Protein AF-A0A917ZWX5-F1 (afdb_monomer)

Foldseek 3Di:
DDPDPDDDPDPPQDAQPDPVNVVAQFPFDDVVVPDTDGPNHDDDDDPPDPPDPDPPD

Sequence (57 aa):
MAARRARQRQSPCPSAQDRDREAGRTVAYYPQQGWGFVCNVVLVFEVMSISELQGLV

Organism: NCBI:txid1544741

Radius of gyration: 20.15 Å; Cα contacts (8 Å, |Δi|>4): 45; chains: 1; bounding box: 30×40×64 Å

Secondary structure (DSSP, 8-state):
-------PPPPPPPPTTSTTGGGS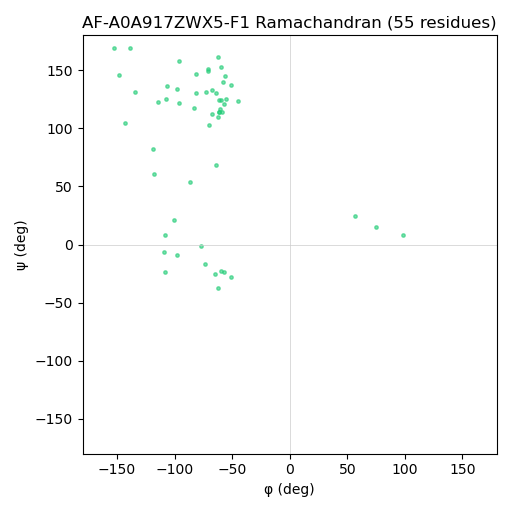PEEEEEGGGTEEEETT-----------SSS---

InterPro domains:
  IPR046041 Protein of unknown function DUF5999 [PF19462] (8-46)

Solvent-accessible surface area (backbone atoms only — not comparable to full-atom values): 4088 Å² total; per-residue (Å²): 134,83,81,78,79,75,78,75,78,75,75,77,69,44,52,57,82,45,96,61,27,82,76,22,57,75,76,46,77,41,75,96,77,75,49,63,42,36,39,60,63,74,88,84,77,83,82,77,76,86,75,87,86,68,95,82,124

pLDDT: mean 80.19, std 11.47, range [46.25, 96.81]

Structure (mmCIF, N/CA/C/O backbone):
data_AF-A0A917ZWX5-F1
#
_entry.id   AF-A0A917ZWX5-F1
#
loop_
_atom_site.group_PDB
_atom_site.id
_atom_site.type_symbol
_atom_site.label_atom_id
_atom_site.label_alt_id
_atom_site.label_comp_id
_atom_site.label_asym_id
_atom_site.label_entity_id
_atom_site.label_seq_id
_atom_site.pdbx_PDB_ins_code
_atom_site.Cartn_x
_atom_site.Cartn_y
_atom_site.Cartn_z
_atom_site.occupancy
_atom_site.B_iso_or_equiv
_atom_site.auth_seq_id
_atom_site.auth_comp_id
_atom_site.auth_asym_id
_atom_site.auth_atom_id
_atom_site.pdbx_PDB_model_num
ATOM 1 N N . MET A 1 1 ? -10.509 24.550 33.476 1.00 46.25 1 MET A N 1
ATOM 2 C CA . MET A 1 1 ? -10.917 23.175 33.113 1.00 46.25 1 MET A CA 1
ATOM 3 C C . MET A 1 1 ? -10.365 22.863 31.730 1.00 46.25 1 MET A C 1
ATOM 5 O O . MET A 1 1 ? -10.843 23.440 30.764 1.00 46.25 1 MET A O 1
ATOM 9 N N . ALA A 1 2 ? -9.320 22.043 31.619 1.00 65.69 2 ALA A N 1
ATOM 10 C CA . ALA A 1 2 ? -8.796 21.637 30.316 1.00 65.69 2 ALA A CA 1
ATOM 11 C C . ALA A 1 2 ? -9.631 20.461 29.791 1.00 65.69 2 ALA A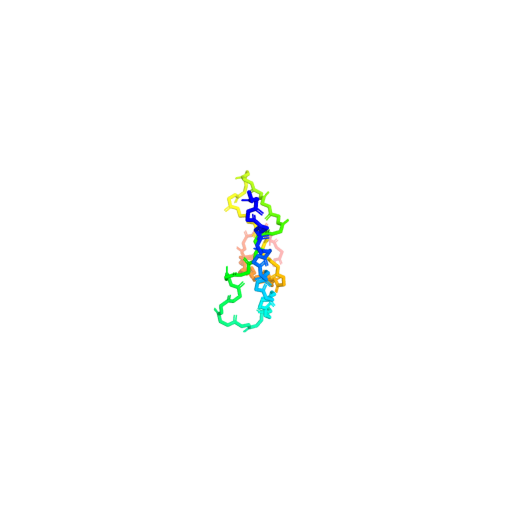 C 1
ATOM 13 O O . ALA A 1 2 ? -9.676 19.405 30.423 1.00 65.69 2 ALA A O 1
ATOM 14 N N . ALA A 1 3 ? -10.314 20.647 28.660 1.00 66.62 3 ALA A N 1
ATOM 15 C CA . ALA A 1 3 ? -11.026 19.566 27.993 1.00 66.62 3 ALA A CA 1
ATOM 16 C C . ALA A 1 3 ? -10.012 18.485 27.587 1.00 66.62 3 ALA A C 1
ATOM 18 O O . ALA A 1 3 ? -9.130 18.723 26.758 1.00 66.62 3 ALA A O 1
ATOM 19 N N . ARG A 1 4 ? -10.108 17.295 28.190 1.00 71.38 4 ARG A N 1
ATOM 20 C CA . ARG A 1 4 ? -9.338 16.130 27.744 1.00 71.38 4 ARG A CA 1
ATOM 21 C C . ARG A 1 4 ? -9.786 15.821 26.318 1.00 71.38 4 ARG A C 1
ATOM 23 O O . ARG A 1 4 ? -10.918 15.394 26.113 1.00 71.38 4 ARG A O 1
ATOM 30 N N . ARG A 1 5 ? -8.919 16.062 25.329 1.00 71.56 5 ARG A N 1
ATOM 31 C CA . ARG A 1 5 ? -9.179 15.649 23.946 1.00 71.56 5 ARG A CA 1
ATOM 32 C C . ARG A 1 5 ? -9.368 14.134 23.942 1.00 71.56 5 ARG A C 1
ATOM 34 O O . ARG A 1 5 ? -8.431 13.396 24.242 1.00 71.56 5 ARG A O 1
ATOM 41 N N . ALA A 1 6 ? -10.577 13.675 23.628 1.00 70.88 6 ALA A N 1
ATOM 42 C CA . ALA A 1 6 ? -10.814 12.268 23.363 1.00 70.88 6 ALA A CA 1
ATOM 43 C C . ALA A 1 6 ? -9.963 11.876 22.149 1.00 70.88 6 ALA A C 1
ATOM 45 O O . ALA A 1 6 ? -10.034 12.513 21.096 1.00 70.88 6 ALA A O 1
ATOM 46 N N . ARG A 1 7 ? -9.113 10.859 22.311 1.00 72.31 7 ARG A N 1
ATOM 47 C CA . ARG A 1 7 ? -8.368 10.277 21.196 1.00 72.31 7 ARG A CA 1
ATOM 48 C C . ARG A 1 7 ? -9.407 9.728 20.221 1.00 72.31 7 ARG A C 1
ATOM 50 O O . ARG A 1 7 ? -10.147 8.816 20.585 1.00 72.31 7 ARG A O 1
ATOM 57 N N . GLN A 1 8 ? -9.500 10.310 19.025 1.00 72.31 8 GLN A N 1
ATOM 58 C CA . GLN A 1 8 ? -10.342 9.750 17.971 1.00 72.31 8 GLN A CA 1
ATOM 59 C C . GLN A 1 8 ? -9.887 8.305 17.765 1.00 72.31 8 GLN A C 1
ATOM 61 O O . GLN A 1 8 ? -8.684 8.060 17.618 1.00 72.31 8 GLN A O 1
ATOM 66 N N . ARG A 1 9 ? -10.814 7.342 17.864 1.00 69.50 9 ARG A N 1
ATOM 67 C CA . ARG A 1 9 ? -10.478 5.944 17.583 1.00 69.50 9 ARG A CA 1
ATOM 68 C C . ARG A 1 9 ? -10.016 5.921 16.138 1.00 69.50 9 ARG A C 1
ATOM 70 O O . ARG A 1 9 ? -10.778 6.288 15.252 1.00 69.50 9 ARG A O 1
ATOM 77 N N . GLN A 1 10 ? -8.754 5.568 15.931 1.00 70.69 10 GLN A N 1
ATOM 78 C CA . GLN A 1 10 ? -8.250 5.334 14.593 1.00 70.69 10 GLN A CA 1
ATOM 79 C C . GLN A 1 10 ? -9.137 4.246 13.989 1.00 70.69 10 GLN A C 1
ATOM 81 O O . GLN A 1 10 ? -9.276 3.180 14.594 1.00 70.69 10 GLN A O 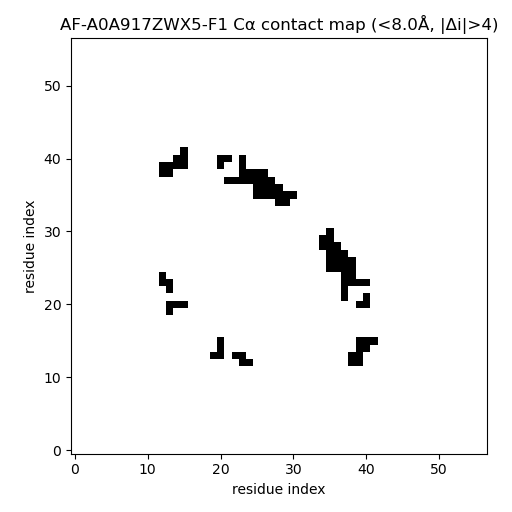1
ATOM 86 N N . SER A 1 11 ? -9.790 4.551 12.868 1.00 75.31 11 SER A N 1
ATOM 87 C CA . SER A 1 11 ? -10.572 3.566 12.130 1.00 75.31 11 SER A CA 1
ATOM 88 C C . SER A 1 11 ? -9.699 2.329 11.903 1.00 75.31 11 SER A C 1
ATOM 90 O O . SER A 1 11 ? -8.501 2.488 11.626 1.00 75.31 11 SER A O 1
ATOM 92 N N . PRO A 1 12 ? -10.243 1.114 12.079 1.00 83.50 12 PRO A N 1
ATOM 93 C CA . PRO A 1 12 ? -9.484 -0.095 11.800 1.00 83.50 12 PRO A CA 1
ATOM 94 C C . PRO A 1 12 ? -8.992 -0.055 10.351 1.00 83.50 12 PRO A C 1
ATOM 96 O O . PRO A 1 12 ? -9.664 0.490 9.477 1.00 83.50 12 PRO A O 1
ATOM 99 N N . CYS A 1 13 ? -7.800 -0.597 10.108 1.00 86.44 13 CYS A N 1
ATOM 100 C CA . CYS A 1 13 ? -7.299 -0.693 8.745 1.00 86.44 13 CYS A CA 1
ATOM 101 C C . CYS A 1 13 ? -8.210 -1.622 7.932 1.00 86.44 13 CYS A C 1
ATOM 103 O O . CYS A 1 13 ? -8.488 -2.725 8.413 1.00 86.44 13 CYS A O 1
ATOM 105 N N . PRO A 1 14 ? -8.660 -1.198 6.738 1.00 89.81 14 PRO A N 1
ATOM 106 C CA . PRO A 1 14 ? -9.464 -2.043 5.865 1.00 89.81 14 PRO A CA 1
ATOM 107 C C . PRO A 1 14 ? -8.674 -3.290 5.441 1.00 89.81 14 PRO A C 1
ATOM 109 O O . PRO A 1 14 ? -7.440 -3.342 5.556 1.00 89.81 14 PRO A O 1
ATOM 112 N N . SER A 1 15 ? -9.382 -4.316 4.975 1.00 89.50 15 SER A N 1
ATOM 113 C CA . SER A 1 15 ? -8.757 -5.489 4.369 1.00 89.50 15 SER A CA 1
ATOM 114 C C . SER A 1 15 ? -8.170 -5.128 3.003 1.00 89.50 15 SER A C 1
ATOM 116 O O . SER A 1 15 ? -8.701 -4.291 2.275 1.00 89.50 15 SER A O 1
ATOM 118 N N . ALA A 1 16 ? -7.106 -5.826 2.602 1.00 87.94 16 ALA A N 1
ATOM 119 C CA . ALA A 1 16 ? -6.470 -5.668 1.291 1.00 87.94 16 ALA A CA 1
ATOM 120 C C . ALA A 1 16 ? -7.422 -5.886 0.103 1.00 87.94 16 ALA A C 1
ATOM 122 O O . ALA A 1 16 ? -7.143 -5.449 -1.017 1.00 87.94 16 ALA A O 1
ATOM 123 N N . GLN A 1 17 ? -8.498 -6.631 0.353 1.00 87.62 17 GLN A N 1
ATOM 124 C CA . GLN A 1 17 ? -9.492 -7.071 -0.621 1.00 87.62 17 GLN A CA 1
ATOM 125 C C . GLN A 1 17 ? -10.742 -6.178 -0.627 1.00 87.62 17 GLN A C 1
ATOM 127 O O . GLN A 1 17 ? -11.577 -6.329 -1.518 1.00 87.62 17 GLN A O 1
ATOM 132 N N . ASP A 1 18 ? -10.877 -5.259 0.335 1.00 87.56 18 ASP A N 1
ATOM 133 C CA . ASP A 1 18 ? -12.035 -4.374 0.411 1.00 87.56 18 ASP A CA 1
ATOM 134 C C . ASP A 1 18 ? -11.999 -3.332 -0.715 1.00 87.56 18 ASP A C 1
ATOM 136 O O . ASP A 1 18 ? -10.938 -2.896 -1.176 1.00 87.56 18 ASP A O 1
ATOM 140 N N . ARG A 1 19 ? -13.180 -2.901 -1.169 1.00 87.00 19 ARG A N 1
ATOM 141 C CA . ARG A 1 19 ? -13.301 -1.897 -2.241 1.00 87.00 19 ARG A CA 1
ATOM 142 C C . ARG A 1 19 ? -12.752 -0.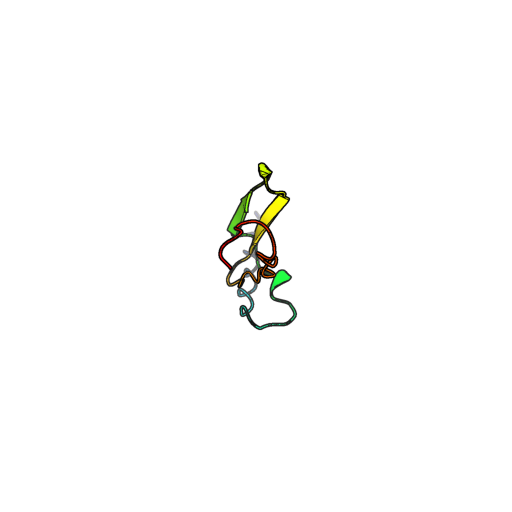530 -1.834 1.00 87.00 19 ARG A C 1
ATOM 144 O O . ARG A 1 19 ? -12.343 0.230 -2.701 1.00 87.00 19 ARG A O 1
ATOM 151 N N . ASP A 1 20 ? -12.736 -0.236 -0.541 1.00 85.62 20 ASP A N 1
ATOM 152 C CA . ASP A 1 20 ? -12.227 0.987 0.078 1.00 85.62 20 ASP A CA 1
ATOM 153 C C . ASP A 1 20 ? -10.826 0.803 0.687 1.00 85.62 20 ASP A C 1
ATOM 155 O O . ASP A 1 20 ? -10.397 1.604 1.514 1.00 85.62 20 ASP A O 1
ATOM 159 N N . ARG A 1 21 ? -10.060 -0.209 0.251 1.00 85.56 21 ARG A N 1
ATOM 160 C CA . ARG A 1 21 ? -8.662 -0.441 0.676 1.00 85.56 21 ARG A CA 1
ATOM 161 C C . ARG A 1 21 ? -7.752 0.792 0.557 1.00 85.56 21 ARG A C 1
ATOM 163 O O . ARG A 1 21 ? -6.801 0.943 1.319 1.00 85.56 21 ARG A O 1
ATOM 170 N N . GLU A 1 22 ? -8.057 1.693 -0.374 1.00 85.50 22 GLU A N 1
ATOM 171 C CA . GLU A 1 22 ? -7.355 2.967 -0.584 1.00 85.50 22 GLU A CA 1
ATOM 172 C C . GLU A 1 22 ? -7.642 4.029 0.491 1.00 85.50 22 GLU A C 1
ATOM 174 O O . GLU A 1 22 ? -6.850 4.954 0.656 1.00 85.50 22 GLU A O 1
ATOM 179 N N . ALA A 1 23 ? -8.705 3.864 1.285 1.00 86.38 23 ALA A N 1
ATOM 180 C CA . ALA A 1 23 ? -8.996 4.691 2.458 1.00 86.38 23 ALA A CA 1
ATOM 181 C C . ALA A 1 23 ? -8.120 4.335 3.679 1.00 86.38 23 ALA A C 1
ATOM 183 O O . ALA A 1 23 ? -8.238 4.953 4.742 1.00 86.38 23 ALA A O 1
ATOM 184 N N . GLY A 1 24 ? -7.238 3.336 3.550 1.00 88.56 24 GLY A N 1
ATOM 185 C CA . GLY A 1 24 ? -6.272 2.972 4.576 1.00 88.56 24 GLY A CA 1
ATOM 186 C C . GLY A 1 24 ? -5.320 4.121 4.926 1.00 88.56 24 GLY A C 1
ATOM 187 O O . GLY A 1 24 ? -4.990 4.988 4.119 1.00 88.56 24 GLY A O 1
ATOM 188 N N . ARG A 1 25 ? -4.815 4.118 6.161 1.00 89.25 25 ARG A N 1
ATOM 189 C CA . ARG A 1 25 ? -3.825 5.107 6.603 1.00 89.25 25 ARG A CA 1
ATOM 190 C C . ARG A 1 25 ? -2.501 4.892 5.868 1.00 89.25 25 ARG A C 1
ATOM 192 O O . ARG A 1 25 ? -1.975 3.782 5.889 1.00 89.25 25 ARG A O 1
ATOM 199 N N . THR A 1 26 ? -1.900 5.958 5.342 1.00 90.12 26 THR A N 1
ATOM 200 C CA . THR A 1 26 ? -0.522 5.931 4.828 1.00 90.12 26 THR A CA 1
ATOM 201 C C . THR A 1 26 ? 0.474 5.534 5.925 1.00 90.12 26 THR A C 1
ATOM 203 O O . THR A 1 26 ? 0.529 6.164 6.986 1.00 90.12 26 THR A O 1
ATOM 206 N N . VAL A 1 27 ? 1.263 4.490 5.666 1.00 91.19 27 VAL A N 1
ATOM 207 C CA . VAL A 1 27 ? 2.319 3.970 6.553 1.00 91.19 27 VAL A CA 1
ATOM 208 C C . VAL A 1 27 ? 3.725 4.265 6.029 1.00 91.19 27 VAL A C 1
ATOM 210 O O . VAL A 1 27 ? 4.657 4.342 6.822 1.00 91.19 27 VAL A O 1
ATOM 213 N N . ALA A 1 28 ? 3.877 4.483 4.720 1.00 91.31 28 ALA A N 1
ATOM 214 C CA . ALA A 1 28 ? 5.133 4.889 4.095 1.00 91.31 28 ALA A CA 1
ATOM 215 C C . ALA A 1 28 ? 4.855 5.763 2.868 1.00 91.31 28 ALA A C 1
ATOM 217 O O . ALA A 1 28 ? 3.876 5.535 2.161 1.00 91.31 28 ALA A O 1
ATOM 218 N N . TYR A 1 29 ? 5.714 6.743 2.602 1.00 93.56 29 TYR A N 1
ATOM 219 C CA . TYR A 1 29 ? 5.595 7.633 1.448 1.00 93.56 29 TYR A CA 1
ATOM 220 C C . TYR A 1 29 ? 6.953 7.792 0.757 1.00 93.56 29 TYR A C 1
ATOM 222 O O . TYR A 1 29 ? 7.953 8.058 1.425 1.00 93.56 29 TYR A O 1
ATOM 230 N N . TYR A 1 30 ? 6.976 7.628 -0.567 1.00 93.00 30 TYR A N 1
ATOM 231 C CA . TYR A 1 30 ? 8.163 7.662 -1.425 1.00 93.00 30 TYR A CA 1
ATOM 232 C C . TYR A 1 30 ? 8.037 8.807 -2.446 1.00 93.00 30 TYR A C 1
ATOM 234 O O . TYR A 1 30 ? 7.651 8.580 -3.596 1.00 93.00 30 TYR A O 1
ATOM 242 N N . PRO A 1 31 ? 8.366 10.055 -2.056 1.00 92.56 31 PRO A N 1
ATOM 243 C CA . PRO A 1 31 ? 8.100 11.235 -2.878 1.00 92.56 31 PRO A CA 1
ATOM 244 C C . PRO A 1 31 ? 8.830 11.219 -4.221 1.00 92.56 31 PRO A C 1
ATOM 246 O O . PRO A 1 31 ? 8.245 11.606 -5.226 1.00 92.56 31 PRO A O 1
ATOM 249 N N . GLN A 1 32 ? 10.068 10.719 -4.270 1.00 96.81 32 GLN A N 1
ATOM 250 C CA . GLN A 1 32 ? 10.836 10.608 -5.515 1.00 96.81 32 GLN A CA 1
ATOM 251 C C . GLN A 1 32 ? 10.153 9.725 -6.570 1.00 96.81 32 GLN A C 1
ATOM 253 O O . GLN A 1 32 ? 10.450 9.863 -7.750 1.00 96.81 32 GLN A O 1
ATOM 258 N N . GLN A 1 33 ? 9.263 8.822 -6.155 1.00 91.31 33 GLN A N 1
ATOM 259 C CA . GLN A 1 33 ? 8.569 7.890 -7.043 1.00 91.31 33 GLN A CA 1
ATOM 260 C C . GLN A 1 33 ? 7.079 8.232 -7.202 1.00 91.31 33 GLN A C 1
ATOM 262 O O . GLN A 1 33 ? 6.392 7.609 -8.004 1.00 91.31 33 GLN A O 1
ATOM 267 N N . GLY A 1 34 ? 6.570 9.213 -6.448 1.00 89.56 34 GLY A N 1
ATOM 268 C CA . GLY A 1 34 ? 5.179 9.662 -6.523 1.00 89.56 34 GLY A CA 1
ATOM 269 C C . GLY A 1 34 ? 4.152 8.727 -5.875 1.00 89.56 34 GLY A C 1
ATOM 270 O O . GLY A 1 34 ? 2.961 8.891 -6.126 1.00 89.56 34 GLY A O 1
ATOM 271 N N . TRP A 1 35 ? 4.569 7.762 -5.047 1.00 89.44 35 TRP A N 1
ATOM 272 C CA . TRP A 1 35 ? 3.653 6.795 -4.429 1.00 89.44 35 TRP A CA 1
ATOM 273 C C . TRP A 1 35 ? 3.976 6.510 -2.955 1.00 89.44 35 TRP A C 1
ATOM 275 O O . TRP A 1 35 ? 5.004 6.919 -2.417 1.00 89.44 35 TRP A O 1
ATOM 285 N N . GLY A 1 36 ? 3.063 5.829 -2.265 1.00 89.69 36 GLY A N 1
ATOM 286 C CA . GLY A 1 36 ? 3.225 5.404 -0.876 1.00 89.69 36 GLY A CA 1
ATOM 287 C C . GLY A 1 36 ? 2.411 4.151 -0.566 1.00 89.69 36 GLY A C 1
ATOM 288 O O . GLY A 1 36 ? 1.565 3.737 -1.355 1.00 89.69 36 GLY A O 1
ATOM 289 N N . PHE A 1 37 ? 2.661 3.552 0.594 1.00 89.88 37 PHE A N 1
ATOM 290 C CA . PHE A 1 37 ? 1.891 2.419 1.092 1.00 89.88 37 PHE A CA 1
ATOM 291 C C . PHE A 1 37 ? 0.844 2.888 2.087 1.00 89.88 37 PHE A C 1
ATOM 293 O O . PHE A 1 37 ? 1.150 3.647 3.012 1.00 89.88 37 PHE A O 1
ATOM 300 N N . VAL A 1 38 ? -0.376 2.386 1.929 1.00 90.88 38 VAL A N 1
ATOM 301 C CA . VAL A 1 38 ? -1.398 2.409 2.977 1.00 90.88 38 VAL A CA 1
ATOM 302 C C . VAL A 1 38 ? -1.400 1.077 3.720 1.00 90.88 38 VAL A C 1
ATOM 304 O O . VAL A 1 38 ? -0.882 0.075 3.223 1.00 90.88 38 VAL A O 1
ATOM 307 N N . CYS A 1 39 ? -1.915 1.066 4.947 1.00 91.25 39 CYS A N 1
ATOM 308 C CA . CYS A 1 39 ? -1.960 -0.160 5.731 1.00 91.25 39 CYS A CA 1
ATOM 309 C C . CYS A 1 39 ? -2.731 -1.272 5.004 1.00 91.25 39 CYS A C 1
ATOM 311 O O . CYS A 1 39 ? -3.763 -1.017 4.391 1.00 91.25 39 CYS A O 1
ATOM 313 N N . ASN A 1 40 ? -2.218 -2.502 5.106 1.00 91.06 40 ASN A N 1
ATOM 314 C CA . ASN A 1 40 ? -2.806 -3.716 4.534 1.00 91.06 40 ASN A CA 1
ATOM 315 C C . ASN A 1 40 ? -3.047 -3.680 3.009 1.00 91.06 40 ASN A C 1
ATOM 317 O O . ASN A 1 40 ? -3.899 -4.413 2.524 1.00 91.06 40 ASN A O 1
ATOM 321 N N . VAL A 1 41 ? -2.325 -2.866 2.229 1.00 83.25 41 VAL A N 1
ATOM 322 C CA . VAL A 1 41 ? -2.499 -2.822 0.764 1.00 83.25 41 VAL A CA 1
ATOM 323 C C . VAL A 1 41 ? -1.742 -3.943 0.043 1.00 83.25 41 VAL A C 1
ATOM 325 O O . VAL A 1 41 ? -0.644 -4.323 0.445 1.00 83.25 41 VAL A O 1
ATOM 328 N N . VAL A 1 42 ? -2.303 -4.437 -1.066 1.00 84.88 42 VAL A N 1
ATOM 329 C CA . VAL A 1 42 ? -1.613 -5.305 -2.037 1.00 84.88 42 VAL A CA 1
ATOM 330 C C . VAL A 1 42 ? -1.333 -4.498 -3.302 1.00 84.88 42 VAL A C 1
ATOM 332 O O . VAL A 1 42 ? -2.257 -3.931 -3.892 1.00 84.88 42 VAL A O 1
ATOM 335 N N . LEU A 1 43 ? -0.067 -4.462 -3.721 1.00 82.56 43 LEU A N 1
ATOM 336 C CA . LEU A 1 43 ? 0.358 -3.850 -4.979 1.00 82.56 43 LEU A CA 1
ATOM 337 C C . LEU A 1 43 ? 0.118 -4.820 -6.133 1.00 82.56 43 LEU A C 1
ATOM 339 O O . LEU A 1 43 ? 0.536 -5.975 -6.071 1.00 82.56 43 LEU A O 1
ATOM 343 N N . VAL A 1 44 ? -0.519 -4.334 -7.191 1.00 76.81 44 VAL A N 1
ATOM 344 C CA . VAL A 1 44 ? -0.686 -5.069 -8.444 1.00 76.81 44 VAL A CA 1
ATOM 345 C C . VAL A 1 44 ? 0.098 -4.314 -9.503 1.00 76.81 44 VAL A C 1
ATOM 347 O O . VAL A 1 44 ? -0.135 -3.125 -9.705 1.00 76.81 44 VAL A O 1
ATOM 350 N N . PHE A 1 45 ? 1.039 -4.998 -10.145 1.00 80.81 45 PHE A N 1
ATOM 351 C CA . PHE A 1 45 ? 1.802 -4.458 -11.262 1.00 80.81 45 PHE A CA 1
ATOM 352 C C . PHE A 1 45 ? 1.313 -5.114 -12.544 1.00 80.81 45 PHE A C 1
ATOM 354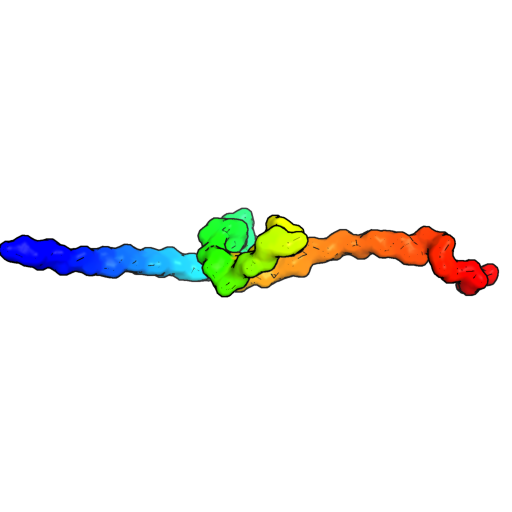 O O . PHE A 1 45 ? 1.112 -6.330 -12.585 1.00 80.81 45 PHE A O 1
ATOM 361 N N . GLU A 1 46 ? 1.136 -4.317 -13.590 1.00 84.25 46 GLU A N 1
ATOM 362 C CA . GLU A 1 46 ? 0.939 -4.864 -14.924 1.00 84.25 46 GLU A CA 1
ATOM 363 C C . GLU A 1 46 ? 2.273 -5.421 -15.422 1.00 84.25 46 GLU A C 1
ATOM 365 O O . GLU A 1 46 ? 3.315 -4.766 -15.327 1.00 84.25 46 GLU A O 1
ATOM 370 N N . VAL A 1 47 ? 2.256 -6.655 -15.927 1.00 81.69 47 VAL A N 1
ATOM 371 C CA . VAL A 1 47 ? 3.428 -7.226 -16.588 1.00 81.69 47 VAL A CA 1
ATOM 372 C C . VAL A 1 47 ? 3.619 -6.490 -17.906 1.00 81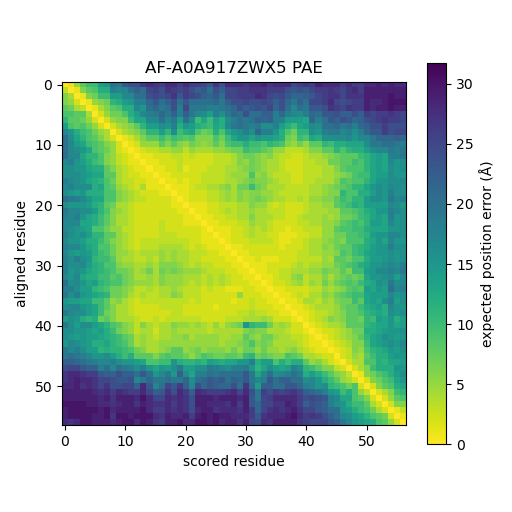.69 47 VAL A C 1
ATOM 374 O O . VAL A 1 47 ? 2.904 -6.712 -18.880 1.00 81.69 47 VAL A O 1
A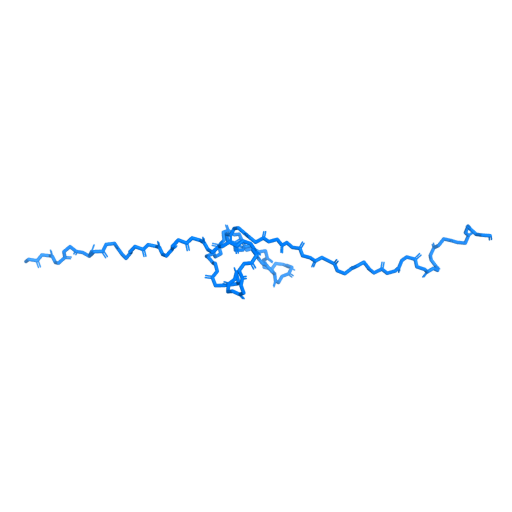TOM 377 N N . MET A 1 48 ? 4.582 -5.576 -17.942 1.00 79.19 48 MET A N 1
ATOM 378 C CA . MET A 1 48 ? 5.021 -5.017 -19.210 1.00 79.19 48 MET A CA 1
ATOM 379 C C . MET A 1 48 ? 5.712 -6.142 -19.982 1.00 79.19 48 MET A C 1
ATOM 381 O O . MET A 1 48 ? 6.735 -6.671 -19.548 1.00 79.19 48 MET A O 1
ATOM 385 N N . SER A 1 49 ? 5.081 -6.552 -21.082 1.00 70.69 49 SER A N 1
ATOM 386 C CA . SER A 1 49 ? 5.566 -7.578 -22.001 1.00 70.69 49 SER A CA 1
ATOM 387 C C . SER A 1 49 ? 7.050 -7.372 -22.318 1.00 70.69 49 SER A C 1
ATOM 389 O O . SER A 1 49 ? 7.440 -6.322 -22.822 1.00 70.69 49 SER A O 1
ATOM 391 N N . ILE A 1 50 ? 7.868 -8.394 -22.058 1.00 67.50 50 ILE A N 1
ATOM 392 C CA . ILE A 1 50 ? 9.263 -8.472 -22.510 1.00 67.50 50 ILE A CA 1
ATOM 393 C C . ILE A 1 50 ? 9.272 -9.087 -23.916 1.00 67.50 50 ILE A C 1
ATOM 395 O O . ILE A 1 50 ? 9.895 -10.115 -24.161 1.00 67.50 50 ILE A O 1
ATOM 399 N N . SER A 1 51 ? 8.504 -8.522 -24.842 1.00 66.06 51 SER A N 1
ATOM 400 C CA . SER A 1 51 ? 8.582 -8.929 -26.244 1.00 66.06 51 SER A CA 1
ATOM 401 C C . SER A 1 51 ? 9.516 -7.953 -26.954 1.00 66.06 51 SER A C 1
ATOM 403 O O . SER A 1 51 ? 9.256 -6.759 -26.931 1.00 66.06 51 SER A O 1
ATOM 405 N N . GLU A 1 52 ? 10.592 -8.485 -27.548 1.00 61.12 52 GLU A N 1
ATOM 406 C CA . GLU A 1 52 ? 11.543 -7.828 -28.477 1.00 61.12 52 GLU A CA 1
ATOM 407 C C . GLU A 1 52 ? 12.889 -7.283 -27.952 1.00 61.12 52 GLU A C 1
ATOM 409 O O . GLU A 1 52 ? 13.628 -6.702 -28.743 1.00 61.12 52 GLU A O 1
ATOM 414 N N . LEU A 1 53 ? 13.312 -7.521 -26.701 1.00 65.12 53 LEU A N 1
ATOM 415 C CA . LEU A 1 53 ? 14.668 -7.109 -26.260 1.00 65.12 53 LEU A CA 1
ATOM 416 C C . LEU A 1 53 ? 15.704 -8.214 -26.046 1.00 65.12 53 LEU A C 1
ATOM 418 O O . LEU A 1 53 ? 16.814 -7.915 -25.613 1.00 65.12 53 LEU A O 1
ATOM 422 N N . GLN A 1 54 ? 15.421 -9.463 -26.413 1.00 63.88 54 GLN A N 1
ATOM 423 C CA . GLN A 1 54 ? 16.460 -10.488 -26.546 1.00 63.88 54 GLN A CA 1
ATOM 424 C C . GLN A 1 54 ? 16.114 -11.390 -27.729 1.00 63.88 54 GLN A C 1
ATOM 426 O O . GLN A 1 54 ? 15.208 -12.209 -27.632 1.00 63.88 54 GLN A O 1
ATOM 431 N N . GLY A 1 55 ? 16.821 -11.216 -28.849 1.00 55.88 55 GLY A N 1
ATOM 432 C CA . GLY A 1 55 ? 16.778 -12.102 -30.017 1.00 55.88 55 GLY A CA 1
ATOM 433 C C . GLY A 1 55 ? 17.306 -13.503 -29.693 1.00 55.88 55 GLY A C 1
ATOM 434 O O . GLY A 1 55 ? 18.379 -13.888 -30.141 1.00 55.88 55 GLY A O 1
ATOM 435 N N . LEU A 1 56 ? 16.559 -14.23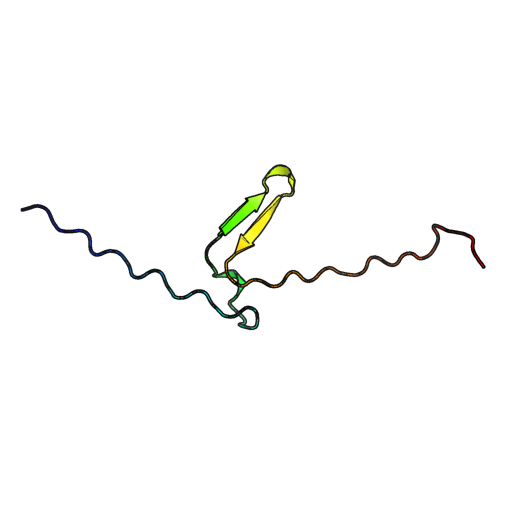3 -28.870 1.00 63.34 56 LEU A N 1
ATOM 436 C CA . LEU A 1 56 ? 16.718 -15.643 -28.537 1.00 63.34 56 LEU A CA 1
ATOM 437 C C . LEU A 1 56 ? 15.448 -16.380 -28.993 1.00 63.34 56 LEU A C 1
ATOM 439 O O . LEU A 1 56 ? 14.716 -16.958 -28.194 1.00 63.34 56 LEU A O 1
ATOM 443 N N . VAL A 1 57 ? 15.192 -16.306 -30.301 1.00 59.19 57 VAL A N 1
ATOM 444 C CA . VAL A 1 57 ? 14.569 -17.362 -31.112 1.00 59.19 57 VAL A CA 1
ATOM 445 C C . VAL A 1 57 ? 15.409 -17.543 -32.366 1.00 59.19 57 VAL A C 1
ATOM 447 O O . VAL A 1 57 ? 15.857 -16.511 -32.914 1.00 59.19 57 VAL A O 1
#

Mean predicted aligned error: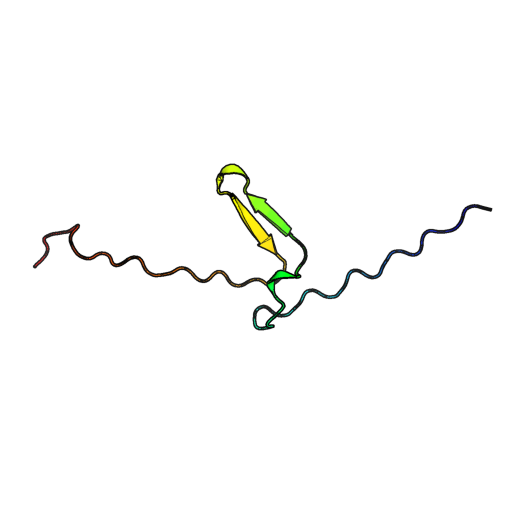 11.32 Å